Protein AF-A0A654G576-F1 (afdb_monomer_lite)

Radius of gyration: 22.95 Å; chains: 1; bounding box: 79×51×53 Å

Sequence (134 aa):
MQLPEIHQRSDRHQTAFSFHILTIAFVDNLPEGAETTSNIPISLGSFLASAMDRNVIRLKKRFLYLNPDMIFFDCAHWIPEIATEYGAKSVNIITISSACVAISFVPSNHPNDLVSTPPGYPSSKVLVAEPWRQ

pLDDT: mean 79.9, std 16.15, range [31.03, 96.62]

Secondary structure (DSSP, 8-state):
-PPPP----------S------PPPP-TTSPTT--SGGGS-GGGHHHHHHHHHTTHHHHHHHHHHH--SEEEESS-TTHHHHHHHHT-EEEE--SS-HHHHHHHT-TT--GGGGGSPPTTPSPTT---------

Structure (mmCIF, N/CA/C/O backbone):
data_AF-A0A654G576-F1
#
_entry.id   AF-A0A654G576-F1
#
loop_
_atom_site.group_PDB
_atom_site.id
_atom_site.type_symbol
_atom_site.label_atom_id
_atom_site.label_alt_id
_atom_site.label_comp_id
_atom_site.label_asym_id
_atom_site.label_entity_id
_atom_site.label_seq_id
_atom_site.pdbx_PDB_ins_code
_atom_site.Cartn_x
_atom_site.Cartn_y
_atom_site.Cartn_z
_atom_site.occupancy
_atom_site.B_iso_or_equiv
_atom_site.auth_seq_id
_atom_site.auth_comp_id
_atom_site.auth_asym_id
_atom_site.auth_atom_id
_atom_site.pdbx_PDB_model_num
ATOM 1 N N . MET A 1 1 ? -50.276 -38.774 5.391 1.00 37.00 1 MET A N 1
ATOM 2 C CA . MET A 1 1 ? -48.908 -38.832 5.948 1.00 37.00 1 MET A CA 1
ATOM 3 C C . MET A 1 1 ? -48.241 -37.525 5.557 1.00 37.00 1 MET A C 1
ATOM 5 O O . MET A 1 1 ? -47.978 -37.325 4.381 1.00 37.00 1 MET A O 1
ATOM 9 N N . GLN A 1 2 ? -48.161 -36.581 6.490 1.00 39.72 2 GLN A N 1
ATOM 10 C CA . GLN A 1 2 ? -47.790 -35.189 6.228 1.00 39.72 2 GLN A CA 1
ATOM 11 C C . GLN A 1 2 ? -46.337 -35.001 6.672 1.00 39.72 2 GLN A C 1
ATOM 13 O O . GLN A 1 2 ? -46.026 -35.287 7.827 1.00 39.72 2 GLN A O 1
ATOM 18 N N . LEU A 1 3 ? -45.444 -34.619 5.752 1.00 31.03 3 LEU A N 1
ATOM 19 C CA . LEU A 1 3 ? -44.057 -34.301 6.105 1.00 31.03 3 LEU A CA 1
ATOM 20 C C . LEU A 1 3 ? -44.024 -33.010 6.939 1.00 31.03 3 LEU A C 1
ATOM 22 O O . LEU A 1 3 ? -44.792 -32.094 6.641 1.00 31.03 3 LEU A O 1
ATOM 26 N N . PRO A 1 4 ? -43.160 -32.914 7.963 1.00 44.03 4 PRO A N 1
ATOM 27 C CA . PRO A 1 4 ? -43.079 -31.713 8.774 1.00 44.03 4 PRO A CA 1
ATOM 28 C C . PRO A 1 4 ? -42.390 -30.589 7.992 1.00 44.03 4 PRO A C 1
ATOM 30 O O . PRO A 1 4 ? -41.379 -30.808 7.322 1.00 44.03 4 PRO A O 1
ATOM 33 N N . GLU A 1 5 ? -42.939 -29.379 8.098 1.00 48.78 5 GLU A N 1
ATOM 34 C CA . GLU A 1 5 ? -42.292 -28.155 7.634 1.00 48.78 5 GLU A CA 1
ATOM 35 C C . GLU A 1 5 ? -40.991 -27.939 8.410 1.00 48.78 5 GLU A C 1
ATOM 37 O O . GLU A 1 5 ? -40.975 -27.730 9.625 1.00 48.78 5 GLU A O 1
ATOM 42 N N . ILE A 1 6 ? -39.883 -27.965 7.678 1.00 46.53 6 ILE A N 1
ATOM 43 C CA . ILE A 1 6 ? -38.600 -27.458 8.147 1.00 46.53 6 ILE A CA 1
ATOM 44 C C . ILE A 1 6 ? -38.752 -25.946 8.276 1.00 46.53 6 ILE A C 1
ATOM 46 O O . ILE A 1 6 ? -38.736 -25.217 7.286 1.00 46.53 6 ILE A O 1
ATOM 50 N N . HIS A 1 7 ? -38.915 -25.481 9.513 1.00 44.94 7 HIS A N 1
ATOM 51 C CA . HIS A 1 7 ? -38.714 -24.085 9.870 1.00 44.94 7 HIS A CA 1
ATOM 52 C C . HIS A 1 7 ? -37.296 -23.713 9.419 1.00 44.94 7 HIS A C 1
ATOM 54 O O . HIS A 1 7 ? -36.316 -24.067 10.078 1.00 44.94 7 HIS A O 1
ATOM 60 N N . GLN A 1 8 ? -37.178 -23.042 8.271 1.00 49.97 8 GLN A N 1
ATOM 61 C CA . GLN A 1 8 ? -35.943 -22.386 7.870 1.00 49.97 8 GLN A CA 1
ATOM 62 C C . GLN A 1 8 ? -35.674 -21.304 8.912 1.00 49.97 8 GLN A C 1
ATOM 64 O O . GLN A 1 8 ? -36.166 -20.178 8.822 1.00 49.97 8 GLN A O 1
ATOM 69 N N . ARG A 1 9 ? -34.901 -21.653 9.944 1.00 45.03 9 ARG A N 1
ATOM 70 C CA . ARG A 1 9 ? -34.152 -20.651 10.685 1.00 45.03 9 ARG A CA 1
ATOM 71 C C . ARG A 1 9 ? -33.318 -19.928 9.640 1.00 45.03 9 ARG A C 1
ATOM 73 O O . ARG A 1 9 ? -32.500 -20.531 8.955 1.00 45.03 9 ARG A O 1
ATOM 80 N N . SER A 1 10 ? -33.628 -18.650 9.453 1.00 49.16 10 SER A N 1
ATOM 81 C CA . SER A 1 10 ? -32.800 -17.733 8.689 1.00 49.16 10 SER A CA 1
ATOM 82 C C . SER A 1 10 ? -31.475 -17.615 9.435 1.00 49.16 10 SER A C 1
ATOM 84 O O . SER A 1 10 ? -31.296 -16.744 10.289 1.00 49.16 10 SER A O 1
ATOM 86 N N . ASP A 1 11 ? -30.572 -18.549 9.154 1.00 48.94 11 ASP A N 1
ATOM 87 C CA . ASP A 1 11 ? -29.183 -18.487 9.564 1.00 48.94 11 ASP A CA 1
ATOM 88 C C . ASP A 1 11 ? -28.566 -17.353 8.751 1.00 48.94 11 ASP A C 1
ATOM 90 O O . ASP A 1 11 ? -28.089 -17.518 7.627 1.00 48.94 11 ASP A O 1
ATOM 94 N N . ARG A 1 12 ? -28.667 -16.139 9.301 1.00 52.47 12 ARG A N 1
ATOM 95 C CA . ARG A 1 12 ? -27.936 -14.973 8.821 1.00 52.47 12 ARG A CA 1
ATOM 96 C C . ARG A 1 12 ? -26.455 -15.234 9.061 1.00 52.47 12 ARG A C 1
ATOM 98 O O . ARG A 1 12 ? -25.869 -14.717 10.007 1.00 52.47 12 ARG A O 1
ATOM 105 N N . HIS A 1 13 ? -25.834 -16.013 8.186 1.00 60.53 13 HIS A N 1
ATOM 106 C CA . HIS A 1 13 ? -24.406 -15.913 7.961 1.00 60.53 13 HIS A CA 1
ATOM 107 C C . HIS A 1 13 ? -24.170 -14.549 7.320 1.00 60.53 13 HIS A C 1
ATOM 109 O O . HIS A 1 13 ? -24.187 -14.387 6.103 1.00 60.53 13 HIS A O 1
ATOM 115 N N . GLN A 1 14 ? -24.039 -13.536 8.171 1.00 62.22 14 GLN A N 1
ATOM 116 C CA . GLN A 1 14 ? -23.497 -12.249 7.791 1.00 62.22 14 GLN A CA 1
ATOM 117 C C . GLN A 1 14 ? -22.145 -12.553 7.140 1.00 62.22 14 GLN A C 1
ATOM 119 O O . GLN A 1 14 ? -21.267 -13.127 7.782 1.00 62.22 14 GLN A O 1
ATOM 124 N N . THR A 1 15 ? -22.018 -12.305 5.836 1.00 61.00 15 THR A N 1
ATOM 125 C CA . THR A 1 15 ? -20.791 -12.579 5.083 1.00 61.00 15 THR A CA 1
ATOM 126 C C . THR A 1 15 ? -19.637 -11.858 5.769 1.00 61.00 15 THR A C 1
ATOM 128 O O . THR A 1 15 ? -19.558 -10.634 5.713 1.00 61.00 15 THR A O 1
ATOM 131 N N . ALA A 1 16 ? -18.769 -12.611 6.449 1.00 84.44 16 ALA A N 1
ATOM 132 C CA . ALA A 1 16 ? -17.679 -12.069 7.263 1.00 84.44 16 ALA A CA 1
ATOM 133 C C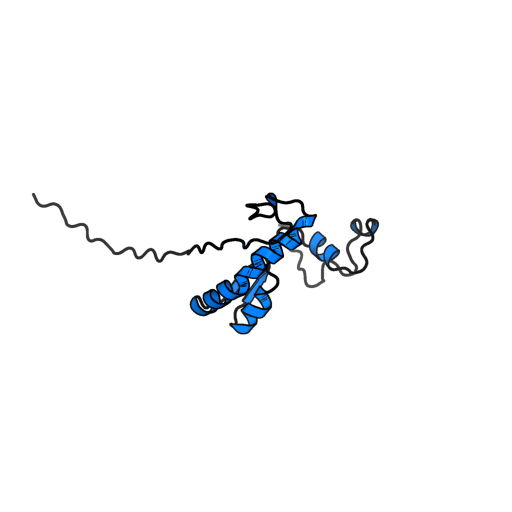 . ALA A 1 16 ? -16.567 -11.414 6.423 1.00 84.44 16 ALA A C 1
ATOM 135 O O . ALA A 1 16 ? -15.668 -10.779 6.965 1.00 84.44 16 ALA A O 1
ATOM 136 N N . PHE A 1 17 ? -16.619 -11.568 5.100 1.00 86.94 17 PHE A N 1
ATOM 137 C CA . PHE A 1 17 ? -15.649 -11.030 4.161 1.00 86.94 17 PHE A CA 1
ATOM 138 C C . PHE A 1 17 ? -16.342 -10.568 2.879 1.00 86.94 17 PHE A C 1
ATOM 140 O O . PHE A 1 17 ? -17.325 -11.158 2.428 1.00 86.94 17 PHE A O 1
ATOM 147 N N . SER A 1 18 ? -15.798 -9.515 2.272 1.00 88.88 18 SER A N 1
ATOM 148 C CA . SER A 1 18 ? -16.190 -9.055 0.943 1.00 88.88 18 SER A CA 1
ATOM 149 C C . SER A 1 18 ? -14.938 -8.829 0.105 1.00 88.88 18 SER A C 1
ATOM 151 O O . SER A 1 18 ? -13.962 -8.255 0.583 1.00 88.88 18 SER A O 1
ATOM 153 N N . PHE A 1 19 ? -14.958 -9.317 -1.134 1.00 90.31 19 PHE A N 1
ATOM 154 C CA . PHE A 1 19 ? -13.846 -9.163 -2.067 1.00 90.31 19 PHE A CA 1
ATOM 155 C C . PHE A 1 19 ? -14.158 -8.080 -3.086 1.00 90.31 19 PHE A C 1
ATOM 157 O O . PHE A 1 19 ? -15.277 -7.960 -3.596 1.00 90.31 19 PHE A O 1
ATOM 164 N N . HIS A 1 20 ? -13.150 -7.272 -3.382 1.00 87.25 20 HIS A N 1
ATOM 165 C CA . HIS A 1 20 ? -13.256 -6.143 -4.287 1.00 87.25 20 HIS A CA 1
ATOM 166 C C . HIS A 1 20 ? -12.109 -6.214 -5.283 1.00 87.25 20 HIS A C 1
ATOM 168 O O . HIS A 1 20 ? -10.961 -5.972 -4.927 1.00 87.25 20 HIS A O 1
ATOM 174 N N . ILE A 1 21 ? -12.434 -6.569 -6.523 1.00 89.38 21 ILE A N 1
ATOM 175 C CA . ILE A 1 21 ? -11.447 -6.689 -7.594 1.00 89.38 21 ILE A CA 1
ATOM 176 C C . ILE A 1 21 ? -11.087 -5.290 -8.092 1.00 89.38 21 ILE A C 1
ATOM 178 O O . ILE A 1 21 ? -11.965 -4.458 -8.344 1.00 89.38 21 ILE A O 1
ATOM 182 N N . LEU A 1 22 ? -9.789 -5.048 -8.240 1.00 87.00 22 LEU A N 1
ATOM 183 C CA . LEU A 1 22 ? -9.234 -3.851 -8.853 1.00 87.00 22 LEU A CA 1
ATOM 184 C C . LEU A 1 22 ? -8.427 -4.273 -10.069 1.00 87.00 22 LEU A C 1
ATOM 186 O O . LEU A 1 22 ? -7.661 -5.227 -10.006 1.00 87.00 22 LEU A O 1
ATOM 190 N N . THR A 1 23 ? -8.601 -3.550 -11.166 1.00 87.88 23 THR A N 1
ATOM 191 C CA . THR A 1 23 ? -7.806 -3.761 -12.373 1.00 87.88 23 THR A CA 1
ATOM 192 C C . THR A 1 23 ? -6.534 -2.930 -12.272 1.00 87.88 23 THR A C 1
ATOM 194 O O . THR A 1 23 ? -6.600 -1.735 -11.960 1.00 87.88 23 THR A O 1
ATOM 197 N N . ILE A 1 24 ? -5.385 -3.542 -12.546 1.00 86.69 24 ILE A N 1
ATOM 198 C CA . ILE A 1 24 ? -4.120 -2.821 -12.666 1.00 86.69 24 ILE A CA 1
ATOM 199 C C . ILE A 1 24 ? -4.165 -1.989 -13.946 1.00 86.69 24 ILE A C 1
ATOM 201 O O . ILE A 1 24 ? -4.474 -2.487 -15.027 1.00 86.69 24 ILE A O 1
ATOM 205 N N . ALA A 1 25 ? -3.938 -0.685 -13.811 1.00 86.94 25 ALA A N 1
ATOM 206 C CA . ALA A 1 25 ? -3.967 0.209 -14.954 1.00 86.94 25 ALA A CA 1
ATOM 207 C C . ALA A 1 25 ? -2.706 0.022 -15.804 1.00 86.94 25 ALA A C 1
ATOM 209 O O . ALA A 1 25 ? -1.617 -0.171 -15.275 1.00 86.94 25 ALA A O 1
ATOM 210 N N . PHE A 1 26 ? -2.841 0.155 -17.121 1.00 87.31 26 PHE A N 1
ATOM 211 C CA . PHE A 1 26 ? -1.689 0.154 -18.017 1.00 87.31 26 PHE A CA 1
ATOM 212 C C . PHE A 1 26 ? -0.708 1.285 -17.666 1.00 87.31 26 PHE A C 1
ATOM 214 O O . PHE A 1 26 ? -1.128 2.420 -17.412 1.00 87.31 26 PHE A O 1
ATOM 221 N N . VAL A 1 27 ? 0.590 0.981 -17.694 1.00 89.50 27 VAL A N 1
ATOM 222 C CA . VAL A 1 27 ? 1.697 1.931 -17.539 1.00 89.50 27 VAL A CA 1
ATOM 223 C C . VAL A 1 27 ? 2.786 1.560 -18.540 1.00 89.50 27 VAL A C 1
ATOM 225 O O . VAL A 1 27 ? 3.111 0.383 -18.688 1.00 89.50 27 VAL A O 1
ATOM 228 N N . ASP A 1 28 ? 3.363 2.562 -19.204 1.00 88.81 28 ASP A N 1
ATOM 229 C CA . ASP A 1 28 ? 4.482 2.353 -20.121 1.00 88.81 28 ASP A CA 1
ATOM 230 C C . ASP A 1 28 ? 5.645 1.650 -19.404 1.00 88.81 28 ASP A C 1
ATOM 232 O O . ASP A 1 28 ? 5.972 1.981 -18.262 1.00 88.81 28 ASP A O 1
ATOM 236 N N . ASN A 1 29 ? 6.315 0.728 -20.099 1.00 88.88 29 ASN A N 1
ATOM 237 C CA . ASN A 1 29 ? 7.426 -0.100 -19.596 1.00 88.88 29 ASN A CA 1
ATOM 238 C C . ASN A 1 29 ? 7.038 -1.228 -18.625 1.00 88.88 29 ASN A C 1
ATOM 240 O O . ASN A 1 29 ? 7.922 -1.955 -18.165 1.00 88.88 29 ASN A O 1
ATOM 244 N N . LEU A 1 30 ? 5.748 -1.426 -18.345 1.00 92.88 30 LEU A N 1
ATOM 245 C CA . LEU A 1 30 ? 5.272 -2.627 -17.667 1.00 92.88 30 LEU A CA 1
ATOM 246 C C . LEU A 1 30 ? 4.908 -3.705 -18.712 1.00 92.88 30 LEU A C 1
ATOM 248 O O . LEU A 1 30 ? 4.249 -3.375 -19.701 1.00 92.88 30 LEU A O 1
ATOM 252 N N . PRO A 1 31 ? 5.317 -4.978 -18.537 1.00 91.38 31 PRO A N 1
ATOM 253 C CA . PRO A 1 31 ? 4.895 -6.054 -19.428 1.00 91.38 31 PRO A CA 1
ATOM 254 C C . PRO A 1 31 ? 3.369 -6.179 -19.484 1.00 91.38 31 PRO A C 1
ATOM 256 O O . PRO A 1 31 ? 2.680 -5.987 -18.480 1.00 91.38 31 PRO A O 1
ATOM 259 N N . GLU A 1 32 ? 2.840 -6.528 -20.655 1.00 90.12 32 GLU A N 1
ATOM 260 C CA . GLU A 1 32 ? 1.405 -6.751 -20.823 1.00 90.12 32 GLU A CA 1
ATOM 261 C C . GLU A 1 32 ? 0.921 -7.873 -19.890 1.00 90.12 32 GLU A C 1
ATOM 263 O O . GLU A 1 32 ? 1.545 -8.929 -19.788 1.00 90.12 32 GLU A O 1
ATOM 268 N N . GLY A 1 33 ? -0.179 -7.623 -19.174 1.00 88.19 33 GLY A N 1
ATOM 269 C CA . GLY A 1 33 ? -0.748 -8.576 -18.218 1.00 88.19 33 GLY A CA 1
ATOM 270 C C . GLY A 1 33 ? 0.027 -8.732 -16.904 1.00 88.19 33 GLY A C 1
ATOM 271 O O . GLY A 1 33 ? -0.305 -9.619 -16.122 1.00 88.19 33 GLY A O 1
ATOM 272 N N . ALA A 1 34 ? 1.043 -7.905 -16.631 1.00 92.69 34 ALA A N 1
ATOM 273 C CA . ALA A 1 34 ? 1.714 -7.917 -15.335 1.00 92.69 34 ALA A CA 1
ATOM 274 C C . ALA A 1 34 ? 0.811 -7.320 -14.243 1.00 92.69 34 ALA A C 1
ATOM 276 O O . ALA A 1 34 ? 0.502 -6.128 -14.249 1.00 92.69 34 ALA A O 1
ATOM 277 N N . GLU A 1 35 ? 0.431 -8.154 -13.279 1.00 91.31 35 GLU A N 1
ATOM 278 C CA . GLU A 1 35 ? -0.440 -7.774 -12.159 1.00 91.31 35 GLU A CA 1
ATOM 279 C C . GLU A 1 35 ? 0.229 -7.974 -10.794 1.00 91.31 35 GLU A C 1
ATOM 281 O O . GLU A 1 35 ? -0.210 -7.409 -9.794 1.00 91.31 35 GLU A O 1
ATOM 286 N N . THR A 1 36 ? 1.307 -8.759 -10.740 1.00 91.50 36 THR A N 1
ATOM 287 C CA . THR A 1 36 ? 2.034 -9.095 -9.511 1.00 91.50 36 THR A CA 1
ATOM 288 C C . THR A 1 36 ? 3.541 -8.910 -9.675 1.00 91.50 36 THR A C 1
ATOM 290 O O . THR A 1 36 ? 4.088 -8.973 -10.777 1.00 91.50 36 THR A O 1
ATOM 293 N N . THR A 1 37 ? 4.237 -8.712 -8.553 1.00 92.31 37 THR A N 1
ATOM 294 C CA . THR A 1 37 ? 5.702 -8.618 -8.492 1.00 92.31 37 THR A CA 1
ATOM 295 C C . THR A 1 37 ? 6.396 -9.876 -9.016 1.00 92.31 37 THR A C 1
ATOM 297 O O . THR A 1 37 ? 7.534 -9.785 -9.459 1.00 92.31 37 THR A O 1
ATOM 300 N N . SER A 1 38 ? 5.724 -11.035 -9.046 1.00 93.75 38 SER A N 1
ATOM 301 C CA . SER A 1 38 ? 6.267 -12.254 -9.663 1.00 93.75 38 SER A CA 1
ATOM 302 C C . SER A 1 38 ? 6.250 -12.237 -11.196 1.00 93.75 38 SER A C 1
ATOM 304 O O . SER A 1 38 ? 6.940 -13.046 -11.814 1.00 93.75 38 SER A O 1
ATOM 306 N N . ASN A 1 39 ? 5.494 -11.331 -11.828 1.00 93.31 39 ASN A N 1
ATOM 307 C CA . ASN A 1 39 ? 5.476 -11.190 -13.286 1.00 93.31 39 ASN A CA 1
ATOM 308 C C . ASN A 1 39 ? 6.652 -10.365 -13.824 1.00 93.31 39 ASN A C 1
ATOM 310 O O . ASN A 1 39 ? 6.827 -10.295 -15.040 1.00 93.31 39 ASN A O 1
ATOM 314 N N . ILE A 1 40 ? 7.424 -9.704 -12.956 1.00 94.31 40 ILE A N 1
ATOM 315 C CA . ILE A 1 40 ? 8.390 -8.684 -13.366 1.00 94.31 40 ILE A CA 1
ATOM 316 C C . ILE A 1 40 ? 9.741 -8.831 -12.653 1.00 94.31 40 ILE A C 1
ATOM 318 O O . ILE A 1 40 ? 9.800 -9.271 -11.505 1.00 94.31 40 ILE A O 1
ATOM 322 N N . PRO A 1 41 ? 10.851 -8.412 -13.285 1.00 94.81 41 PRO A N 1
ATOM 323 C CA . PRO A 1 41 ? 12.101 -8.171 -12.576 1.00 94.81 41 PRO A CA 1
ATOM 324 C C . PRO A 1 41 ? 11.934 -7.082 -11.508 1.00 94.81 41 PRO A C 1
ATOM 326 O O . PRO A 1 41 ? 11.168 -6.135 -11.691 1.00 94.81 41 PRO A O 1
ATOM 329 N N . ILE A 1 42 ? 12.729 -7.152 -10.433 1.00 90.31 42 ILE A N 1
ATOM 330 C CA . ILE A 1 42 ? 12.684 -6.180 -9.324 1.00 90.31 42 ILE A CA 1
ATOM 331 C C . ILE A 1 42 ? 12.885 -4.725 -9.783 1.00 90.31 42 ILE A C 1
ATOM 333 O O . ILE A 1 42 ? 12.302 -3.809 -9.207 1.00 90.31 42 ILE A O 1
ATOM 337 N N . SER A 1 43 ? 13.651 -4.508 -10.858 1.00 93.19 43 SER A N 1
ATOM 338 C CA . SER A 1 43 ? 13.889 -3.185 -11.448 1.00 93.19 43 SER A CA 1
ATOM 339 C C . SER A 1 43 ? 12.622 -2.516 -11.983 1.00 93.19 43 SER A C 1
ATOM 341 O O . SER A 1 43 ? 12.605 -1.296 -12.124 1.00 93.19 43 SER A O 1
ATOM 343 N N . LEU A 1 44 ? 11.563 -3.285 -12.258 1.00 94.44 44 LEU A N 1
ATOM 344 C CA . LEU A 1 44 ? 10.285 -2.762 -12.734 1.00 94.44 44 LEU A CA 1
ATOM 345 C C . LEU A 1 44 ? 9.259 -2.534 -11.613 1.00 94.44 44 LEU A C 1
ATOM 347 O O . LEU A 1 44 ? 8.136 -2.113 -11.890 1.00 94.44 44 LEU A O 1
ATOM 351 N N . GLY A 1 45 ? 9.623 -2.777 -10.347 1.00 92.12 45 GLY A N 1
ATOM 352 C CA . GLY A 1 45 ? 8.703 -2.662 -9.211 1.00 92.12 45 GLY A CA 1
ATOM 353 C C . GLY A 1 45 ? 8.045 -1.283 -9.085 1.00 92.12 45 GLY A C 1
ATOM 354 O O . GLY A 1 45 ? 6.862 -1.194 -8.766 1.00 92.12 45 GLY A O 1
ATOM 355 N N . SER A 1 46 ? 8.766 -0.208 -9.417 1.00 91.69 46 SER A N 1
ATOM 356 C CA . SER A 1 46 ? 8.223 1.158 -9.407 1.00 91.69 46 SER A CA 1
ATOM 357 C C . SER A 1 46 ? 7.146 1.390 -10.472 1.00 91.69 46 SER A C 1
ATOM 359 O O . SER A 1 46 ? 6.201 2.140 -10.219 1.00 91.69 46 SER A O 1
ATOM 361 N N . PHE A 1 47 ? 7.231 0.733 -11.635 1.00 94.12 47 PHE A N 1
ATOM 362 C CA . PHE A 1 47 ? 6.196 0.813 -12.671 1.00 94.12 47 PHE A CA 1
ATOM 363 C C . PHE A 1 47 ? 4.921 0.088 -12.237 1.00 94.12 47 PHE A C 1
ATOM 365 O O . PHE A 1 47 ? 3.830 0.629 -12.410 1.00 94.12 47 PHE A O 1
ATOM 372 N N . LEU A 1 48 ? 5.046 -1.085 -11.603 1.00 93.44 48 LEU A N 1
ATOM 373 C CA . LEU A 1 48 ? 3.897 -1.797 -11.035 1.00 93.44 48 LEU A CA 1
ATOM 374 C C . LEU A 1 48 ? 3.255 -1.011 -9.879 1.00 9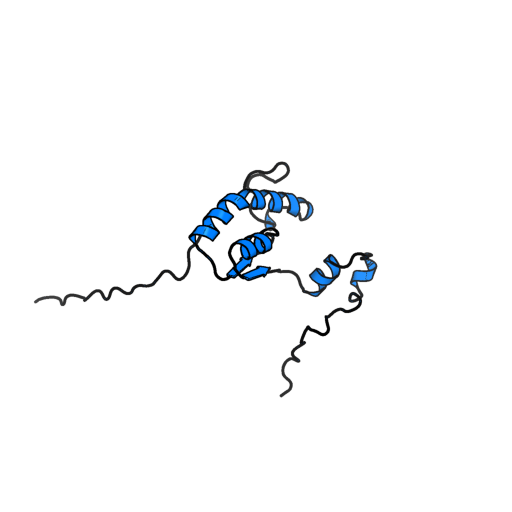3.44 48 LEU A C 1
ATOM 376 O O . LEU A 1 48 ? 2.033 -0.896 -9.824 1.00 93.44 48 LEU A O 1
ATOM 380 N N . ALA A 1 49 ? 4.057 -0.404 -8.997 1.00 92.31 49 ALA A N 1
ATOM 381 C CA . ALA A 1 49 ? 3.552 0.493 -7.955 1.00 92.31 49 ALA A CA 1
ATOM 382 C C . ALA A 1 49 ? 2.791 1.687 -8.555 1.00 92.31 49 ALA A C 1
ATOM 384 O O . ALA A 1 49 ? 1.646 1.942 -8.189 1.00 92.31 49 ALA A O 1
ATOM 385 N N . SER A 1 50 ? 3.363 2.331 -9.576 1.00 92.44 50 SER A N 1
ATOM 386 C CA . SER A 1 50 ? 2.710 3.433 -10.296 1.00 92.44 50 SER A CA 1
ATOM 387 C C . SER A 1 50 ? 1.393 3.005 -10.955 1.00 92.44 50 SER A C 1
ATOM 389 O O . SER A 1 50 ? 0.437 3.779 -11.009 1.00 92.44 50 SER A O 1
ATOM 391 N N . ALA A 1 51 ? 1.320 1.770 -11.458 1.00 92.81 51 ALA A N 1
ATOM 392 C CA . ALA A 1 51 ? 0.104 1.196 -12.025 1.00 92.81 51 ALA A CA 1
ATOM 393 C C . ALA A 1 51 ? -0.991 0.996 -10.964 1.00 92.81 51 ALA A C 1
ATOM 395 O O . ALA A 1 51 ? -2.164 1.285 -11.222 1.00 92.81 51 ALA A O 1
ATOM 396 N N . MET A 1 52 ? -0.613 0.559 -9.758 1.00 91.50 52 MET A N 1
ATOM 397 C CA . MET A 1 52 ? -1.515 0.449 -8.607 1.00 91.50 52 MET A CA 1
ATOM 398 C C . MET A 1 52 ? -2.016 1.823 -8.143 1.00 91.50 52 MET A C 1
ATOM 400 O O . MET A 1 52 ? -3.215 1.982 -7.899 1.00 91.50 52 MET A O 1
ATOM 404 N N . ASP A 1 53 ? -1.148 2.836 -8.114 1.00 92.44 53 ASP A N 1
ATOM 405 C CA . ASP A 1 53 ? -1.479 4.197 -7.668 1.00 92.44 53 ASP A CA 1
ATOM 406 C C . ASP A 1 53 ? -2.556 4.873 -8.532 1.00 92.44 53 ASP A C 1
ATOM 408 O O . ASP A 1 53 ? -3.339 5.698 -8.053 1.00 92.44 53 ASP A O 1
ATOM 412 N N . ARG A 1 54 ? -2.714 4.459 -9.795 1.00 91.44 54 ARG A N 1
ATOM 413 C CA . ARG A 1 54 ? -3.818 4.938 -10.649 1.00 91.44 54 ARG A CA 1
ATOM 414 C C . ARG A 1 54 ? -5.206 4.568 -10.107 1.00 91.44 54 ARG A C 1
ATOM 416 O O . ARG A 1 54 ? -6.201 5.174 -10.507 1.00 91.44 54 ARG A O 1
ATOM 423 N N . ASN A 1 55 ? -5.302 3.623 -9.168 1.00 88.38 55 ASN A N 1
ATOM 424 C CA . ASN A 1 55 ? -6.554 3.250 -8.511 1.00 88.38 55 ASN A CA 1
ATOM 425 C C . ASN A 1 55 ? -6.877 4.071 -7.248 1.00 88.38 55 ASN A C 1
ATOM 427 O O . ASN A 1 55 ? -7.977 3.916 -6.709 1.00 88.38 55 ASN A O 1
ATOM 431 N N . VAL A 1 56 ? -6.000 4.984 -6.806 1.00 90.50 56 VAL A N 1
ATOM 432 C CA . VAL A 1 56 ? -6.172 5.778 -5.570 1.00 90.50 56 VAL A CA 1
ATOM 433 C C . VAL A 1 56 ? -7.530 6.470 -5.503 1.00 90.50 56 VAL A C 1
ATOM 435 O O . VAL A 1 56 ? -8.240 6.347 -4.510 1.00 90.50 56 VAL A O 1
ATOM 438 N N . ILE A 1 57 ? -7.945 7.160 -6.570 1.00 87.50 57 ILE A N 1
ATOM 439 C CA . ILE A 1 57 ? -9.216 7.906 -6.581 1.00 87.50 57 ILE A CA 1
ATOM 440 C C . ILE A 1 57 ? -10.416 6.961 -6.409 1.00 87.50 57 ILE A C 1
ATOM 442 O O . ILE A 1 57 ? -11.380 7.289 -5.712 1.00 87.50 57 ILE A O 1
ATOM 446 N N . ARG A 1 58 ? -10.371 5.774 -7.027 1.00 87.00 58 ARG A N 1
ATOM 447 C CA . ARG A 1 58 ? -11.435 4.762 -6.910 1.00 87.00 58 ARG A CA 1
ATOM 448 C C . ARG A 1 58 ? -11.473 4.178 -5.499 1.00 87.00 58 ARG A C 1
ATOM 450 O O . ARG A 1 58 ? -12.557 4.002 -4.946 1.00 87.00 58 ARG A O 1
ATOM 457 N N . LEU A 1 59 ? -10.304 3.934 -4.912 1.00 88.69 59 LEU A N 1
ATOM 458 C CA . LEU A 1 59 ? -10.161 3.425 -3.552 1.00 88.69 59 LEU A CA 1
ATOM 459 C C . LEU A 1 59 ? -10.598 4.445 -2.498 1.00 88.69 59 LEU A C 1
ATOM 461 O O . LEU A 1 59 ? -11.368 4.073 -1.619 1.00 88.69 59 LEU A O 1
ATOM 465 N N . LYS A 1 60 ? -10.245 5.732 -2.639 1.00 88.75 60 LYS A N 1
ATOM 466 C CA . LYS A 1 60 ? -10.733 6.825 -1.771 1.00 88.75 60 LYS A CA 1
ATOM 467 C C . LYS A 1 60 ? -12.259 6.824 -1.670 1.00 88.75 60 LYS A C 1
ATOM 469 O O . LYS A 1 60 ? -12.809 6.771 -0.575 1.00 88.75 60 LYS A O 1
ATOM 474 N N . LYS A 1 61 ? -12.956 6.798 -2.814 1.00 88.69 61 LYS A N 1
ATOM 475 C CA . LYS A 1 61 ? -14.431 6.742 -2.847 1.00 88.69 61 LYS A CA 1
ATOM 476 C C . LYS A 1 61 ? -14.981 5.513 -2.129 1.00 88.69 61 LYS A C 1
ATOM 478 O O . LYS A 1 61 ? -16.031 5.583 -1.498 1.00 88.69 61 LYS A O 1
ATOM 483 N N . ARG A 1 62 ? -14.280 4.383 -2.231 1.00 87.50 62 ARG A N 1
ATOM 484 C CA . ARG A 1 62 ? -14.694 3.149 -1.572 1.00 87.50 62 ARG A CA 1
ATOM 485 C C . ARG A 1 62 ? -14.447 3.178 -0.070 1.00 87.50 62 ARG A C 1
ATOM 487 O O . ARG A 1 62 ? -15.319 2.731 0.663 1.00 87.50 62 ARG A O 1
ATOM 494 N N . PHE A 1 63 ? -13.326 3.724 0.388 1.00 88.62 63 PHE A N 1
ATOM 495 C CA . PHE A 1 63 ? -13.068 3.907 1.815 1.00 88.62 63 PHE A CA 1
ATOM 496 C C . PHE A 1 63 ? -14.073 4.856 2.456 1.00 88.62 63 PHE A C 1
ATOM 498 O O . PHE A 1 63 ? -14.546 4.552 3.541 1.00 88.62 63 PHE A O 1
ATOM 505 N N . LEU A 1 64 ? -14.498 5.912 1.755 1.00 86.50 64 LEU A N 1
ATOM 506 C CA . LEU A 1 64 ? -15.586 6.771 2.227 1.00 86.50 64 LEU A CA 1
ATOM 507 C C . LEU A 1 64 ? -16.897 5.990 2.426 1.00 86.50 64 LEU A C 1
ATOM 509 O O . LEU A 1 64 ? -17.601 6.206 3.405 1.00 86.50 64 LEU A O 1
ATOM 513 N N . TYR A 1 65 ? -17.229 5.079 1.507 1.00 88.12 65 TYR A N 1
ATOM 514 C CA . TYR A 1 65 ? -18.443 4.265 1.612 1.00 88.12 65 TYR A CA 1
ATOM 515 C C . TYR A 1 65 ? -18.342 3.172 2.688 1.00 88.12 65 TYR A C 1
ATOM 517 O O . TYR A 1 65 ? -19.305 2.930 3.408 1.00 88.12 65 TYR A O 1
ATOM 525 N N . LEU A 1 66 ? -17.195 2.493 2.774 1.00 90.06 66 LEU A N 1
ATOM 526 C CA . LEU A 1 66 ? -16.971 1.397 3.720 1.00 90.06 66 LEU A CA 1
ATOM 527 C C . LEU A 1 66 ? -16.697 1.889 5.146 1.00 90.06 66 LEU A C 1
ATOM 529 O O . LEU A 1 66 ? -16.954 1.144 6.082 1.00 90.06 66 LEU A O 1
ATOM 533 N N . ASN A 1 67 ? -16.171 3.108 5.291 1.00 90.56 67 ASN A N 1
ATOM 534 C CA . ASN A 1 67 ? -15.778 3.739 6.549 1.00 90.56 67 ASN A CA 1
ATOM 535 C C . ASN A 1 67 ? -14.977 2.799 7.480 1.00 90.56 67 ASN A C 1
ATOM 537 O O . ASN A 1 67 ? -15.454 2.452 8.561 1.00 90.56 67 ASN A O 1
ATOM 541 N N . PRO A 1 68 ? -13.793 2.321 7.050 1.00 92.56 68 PRO A N 1
ATOM 542 C CA . PRO A 1 68 ? -13.031 1.335 7.809 1.00 92.56 68 PRO A CA 1
ATOM 543 C C . PRO A 1 68 ? -12.426 1.928 9.090 1.00 92.56 68 PRO A C 1
ATOM 545 O O . PRO A 1 68 ? -11.838 3.003 9.052 1.00 92.56 68 PRO A O 1
ATOM 548 N N . ASP A 1 69 ? -12.448 1.180 10.198 1.00 94.69 69 ASP A N 1
ATOM 549 C CA . ASP A 1 69 ? -11.735 1.559 11.433 1.00 94.69 69 ASP A CA 1
ATOM 550 C C . ASP A 1 69 ? -10.205 1.416 11.302 1.00 94.69 69 ASP A C 1
ATOM 552 O O . ASP A 1 69 ? -9.420 2.109 11.961 1.00 94.69 69 ASP A O 1
ATOM 556 N N . MET A 1 70 ? -9.764 0.471 10.465 1.00 95.38 70 MET A N 1
ATOM 557 C CA . MET A 1 70 ? -8.359 0.157 10.230 1.00 95.38 70 MET A CA 1
ATOM 558 C C . MET A 1 70 ? -8.129 -0.332 8.800 1.00 95.38 70 MET A C 1
ATOM 560 O O . MET A 1 70 ? -8.927 -1.091 8.252 1.00 95.38 70 MET A O 1
ATOM 564 N N . ILE A 1 71 ? -7.005 0.073 8.215 1.00 94.81 71 ILE A N 1
ATOM 565 C CA . ILE A 1 71 ? -6.586 -0.291 6.867 1.00 94.81 71 ILE A CA 1
ATOM 566 C C . ILE A 1 71 ? -5.229 -0.992 6.941 1.00 94.81 71 ILE A C 1
ATOM 568 O O . ILE A 1 71 ? -4.222 -0.389 7.314 1.00 94.81 71 ILE A O 1
ATOM 572 N N . PHE A 1 72 ? -5.208 -2.268 6.565 1.00 95.12 72 PHE A N 1
ATOM 573 C CA . PHE A 1 72 ? -3.982 -3.026 6.337 1.00 95.12 72 PHE A CA 1
ATOM 574 C C . PHE A 1 72 ? -3.581 -2.898 4.873 1.00 95.12 72 PHE A C 1
ATOM 576 O O . PHE A 1 72 ? -4.434 -3.017 3.992 1.00 95.12 72 PHE A O 1
ATOM 583 N N . PHE A 1 73 ? -2.305 -2.648 4.603 1.00 93.44 73 PHE A N 1
ATOM 584 C CA . PHE A 1 73 ? -1.836 -2.419 3.241 1.00 93.44 73 PHE A CA 1
ATOM 585 C C . PHE A 1 73 ? -0.404 -2.904 3.034 1.00 93.44 73 PHE A C 1
ATOM 587 O O . PHE A 1 73 ? 0.377 -2.958 3.978 1.00 93.44 73 PHE A O 1
ATOM 594 N N . ASP A 1 74 ? -0.073 -3.207 1.783 1.00 89.75 74 ASP A N 1
ATOM 595 C CA . ASP A 1 74 ? 1.279 -3.489 1.298 1.00 89.75 74 ASP A CA 1
ATOM 596 C C . ASP A 1 74 ? 1.506 -2.640 0.033 1.00 89.75 74 ASP A C 1
ATOM 598 O O . ASP A 1 74 ? 0.564 -2.389 -0.722 1.00 89.75 74 ASP A O 1
ATOM 602 N N . CYS A 1 75 ? 2.727 -2.135 -0.163 1.00 84.88 75 CYS A N 1
ATOM 603 C CA . CYS A 1 75 ? 3.165 -1.362 -1.335 1.00 84.88 75 CYS A CA 1
ATOM 604 C C . CYS A 1 75 ? 2.298 -0.140 -1.739 1.00 84.88 75 CYS A C 1
ATOM 606 O O . CYS A 1 75 ? 2.410 0.345 -2.862 1.00 84.88 75 CYS A O 1
ATOM 608 N N . ALA A 1 76 ? 1.474 0.402 -0.834 1.00 90.81 76 ALA A N 1
ATOM 609 C CA . ALA A 1 76 ? 0.565 1.526 -1.091 1.00 90.81 76 ALA A CA 1
ATOM 610 C C . ALA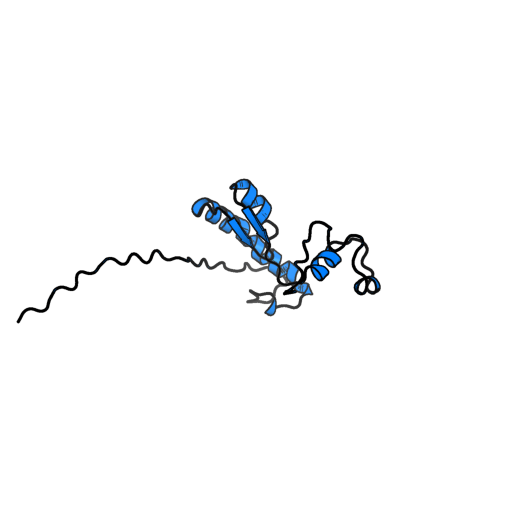 A 1 76 ? 0.878 2.727 -0.177 1.00 90.81 76 ALA A C 1
ATOM 612 O O . ALA A 1 76 ? 0.238 2.949 0.852 1.00 90.81 76 ALA A O 1
ATOM 613 N N . HIS A 1 77 ? 1.895 3.506 -0.551 1.00 91.12 77 HIS A N 1
ATOM 614 C CA . HIS A 1 77 ? 2.457 4.594 0.263 1.00 91.12 77 HIS A CA 1
ATOM 615 C C . HIS A 1 77 ? 1.466 5.723 0.605 1.00 91.12 77 HIS A C 1
ATOM 617 O O . HIS A 1 77 ? 1.671 6.447 1.574 1.00 91.12 77 HIS A O 1
ATOM 623 N N . TRP A 1 78 ? 0.390 5.861 -0.167 1.00 92.44 78 TRP A N 1
ATOM 624 C CA . TRP A 1 78 ? -0.663 6.865 0.001 1.00 92.44 78 TRP A CA 1
ATOM 625 C C . TRP A 1 78 ? -1.723 6.481 1.053 1.00 92.44 78 TRP A C 1
ATOM 627 O O . TRP A 1 78 ? -2.526 7.323 1.452 1.00 92.44 78 TRP A O 1
ATOM 637 N N . ILE A 1 79 ? -1.759 5.229 1.530 1.00 94.38 79 ILE A N 1
ATOM 638 C CA . ILE A 1 79 ? -2.762 4.767 2.509 1.00 94.38 79 ILE A CA 1
ATOM 639 C C . ILE A 1 79 ? -2.714 5.543 3.836 1.00 94.38 79 ILE A C 1
ATOM 641 O O . ILE A 1 79 ? -3.787 5.890 4.324 1.00 94.38 79 ILE A O 1
ATOM 645 N N . PRO A 1 80 ? -1.549 5.843 4.447 1.00 94.50 80 PRO A N 1
ATOM 646 C CA . PRO A 1 80 ? -1.510 6.556 5.727 1.00 94.50 80 PRO A CA 1
ATOM 647 C C . PRO A 1 80 ? -2.132 7.957 5.685 1.00 94.50 80 PRO A C 1
ATOM 649 O O . PRO A 1 80 ? -2.829 8.347 6.624 1.00 94.50 80 PRO A O 1
ATOM 652 N N . GLU A 1 81 ? -1.921 8.696 4.593 1.00 93.69 81 GLU A N 1
ATOM 653 C CA . GLU A 1 81 ? -2.528 10.015 4.383 1.00 93.69 81 GLU A CA 1
ATOM 654 C C . GLU A 1 81 ? -4.052 9.892 4.301 1.00 93.69 81 GLU A C 1
ATOM 656 O O . GLU A 1 81 ? -4.776 10.541 5.052 1.00 93.69 81 GLU A O 1
ATOM 661 N N . ILE A 1 82 ? -4.535 8.959 3.479 1.00 91.62 82 ILE A N 1
ATOM 662 C CA . ILE A 1 82 ? -5.962 8.650 3.347 1.00 91.62 82 ILE A CA 1
ATOM 663 C C . ILE A 1 82 ? -6.556 8.240 4.691 1.00 91.62 82 ILE A C 1
ATOM 665 O O . ILE A 1 82 ? -7.556 8.803 5.108 1.00 91.62 82 ILE A O 1
ATOM 669 N N . ALA A 1 83 ? -5.954 7.284 5.394 1.00 93.12 83 ALA A N 1
ATOM 670 C CA . ALA A 1 83 ? -6.459 6.811 6.678 1.00 93.12 83 ALA A CA 1
ATOM 671 C C . ALA A 1 83 ? -6.627 7.970 7.674 1.00 93.12 83 ALA A C 1
ATOM 673 O O . ALA A 1 83 ? -7.643 8.042 8.359 1.00 93.12 83 ALA A O 1
ATOM 674 N N . THR A 1 84 ? -5.688 8.922 7.672 1.00 92.06 84 THR A N 1
ATOM 675 C CA . THR A 1 84 ? -5.770 10.141 8.484 1.00 92.06 84 THR A CA 1
ATOM 676 C C . THR A 1 84 ? -6.968 11.014 8.095 1.00 92.06 84 THR A C 1
ATOM 678 O O . THR A 1 84 ? -7.684 11.464 8.986 1.00 92.06 84 THR A O 1
ATOM 681 N N . GLU A 1 85 ? -7.240 11.202 6.795 1.00 89.88 85 GLU A N 1
ATOM 682 C CA . GLU A 1 85 ? -8.424 11.938 6.302 1.00 89.88 85 GLU A CA 1
ATOM 683 C C . GLU A 1 85 ? -9.745 11.342 6.831 1.00 89.88 85 GLU A C 1
ATOM 685 O O . GLU A 1 85 ? -10.685 12.087 7.106 1.00 89.88 85 GLU A O 1
ATOM 690 N N . TYR A 1 86 ? -9.818 10.016 7.001 1.00 87.81 86 TYR A N 1
ATOM 691 C CA . TYR A 1 86 ? -11.025 9.306 7.456 1.00 87.81 86 TYR A CA 1
ATOM 692 C C . TYR A 1 86 ? -11.033 8.970 8.956 1.00 87.81 86 TYR A C 1
ATOM 694 O O . TYR A 1 86 ? -11.987 8.365 9.437 1.00 87.81 86 TYR A O 1
ATOM 702 N N . GLY A 1 87 ? -9.988 9.325 9.710 1.00 91.50 87 GLY A N 1
ATOM 703 C CA . GLY A 1 87 ? -9.859 8.940 11.121 1.00 91.50 87 GLY A CA 1
ATOM 704 C C . GLY A 1 87 ? -9.622 7.439 11.353 1.00 91.50 87 GLY A C 1
ATOM 705 O O . GLY A 1 87 ? -9.821 6.949 12.465 1.00 91.50 87 GLY A O 1
ATOM 706 N N . ALA A 1 88 ? -9.183 6.710 10.326 1.00 95.25 88 ALA A N 1
ATOM 707 C CA . ALA A 1 88 ? -8.852 5.291 10.386 1.00 95.25 88 ALA A CA 1
ATOM 708 C C . ALA A 1 88 ? -7.395 5.068 10.822 1.00 95.25 88 ALA A C 1
ATOM 710 O O . ALA A 1 88 ? -6.501 5.877 10.560 1.00 95.25 88 ALA A O 1
ATOM 711 N N . LYS A 1 89 ? -7.113 3.915 11.436 1.00 96.62 89 LYS A N 1
ATOM 712 C CA . LYS A 1 89 ? -5.730 3.461 11.666 1.00 96.62 89 LYS A CA 1
ATOM 713 C C . LYS A 1 89 ? -5.160 2.847 10.387 1.00 96.62 89 LYS A C 1
ATOM 715 O O . LYS A 1 89 ? -5.880 2.181 9.654 1.00 96.62 89 LYS A O 1
ATOM 720 N N . SER A 1 90 ? -3.862 2.999 10.137 1.00 96.19 90 SER A N 1
ATOM 721 C CA . SER A 1 90 ? -3.183 2.321 9.025 1.00 96.19 90 SER A CA 1
ATOM 722 C C . SER A 1 90 ? -2.052 1.427 9.529 1.00 96.19 90 SER A C 1
ATOM 724 O O . SER A 1 90 ? -1.342 1.782 10.470 1.00 96.19 90 SER A O 1
ATOM 726 N N . VAL A 1 91 ? -1.911 0.246 8.924 1.00 95.75 91 VAL A N 1
ATOM 727 C CA . VAL A 1 91 ? -0.884 -0.746 9.267 1.00 95.75 91 VAL A CA 1
ATOM 728 C C . VAL A 1 91 ? -0.239 -1.262 7.986 1.00 95.75 91 VAL A C 1
ATOM 730 O O . VAL A 1 91 ? -0.900 -1.894 7.163 1.00 95.75 91 VAL A O 1
ATOM 733 N N . ASN A 1 92 ? 1.057 -0.993 7.827 1.00 93.00 92 ASN A N 1
ATOM 734 C CA . ASN A 1 92 ? 1.847 -1.507 6.713 1.00 93.00 92 ASN A CA 1
ATOM 735 C C . ASN A 1 92 ? 2.280 -2.952 7.012 1.00 93.00 92 ASN A C 1
ATOM 737 O O . ASN A 1 92 ? 2.913 -3.205 8.040 1.00 93.00 92 ASN A O 1
ATOM 741 N N . ILE A 1 93 ? 1.924 -3.884 6.130 1.00 92.62 93 ILE A N 1
ATOM 742 C CA . ILE A 1 93 ? 2.339 -5.283 6.176 1.00 92.62 93 ILE A CA 1
ATOM 743 C C . ILE A 1 93 ? 3.517 -5.453 5.220 1.00 92.62 93 ILE A C 1
ATOM 745 O O . ILE A 1 93 ? 3.381 -5.257 4.019 1.00 92.62 93 ILE A O 1
ATOM 749 N N . ILE A 1 94 ? 4.661 -5.864 5.764 1.00 88.94 94 ILE A N 1
ATOM 750 C CA . ILE A 1 94 ? 5.906 -6.034 5.016 1.00 88.94 94 ILE A CA 1
ATOM 751 C C . ILE A 1 94 ? 6.350 -7.498 5.117 1.00 88.94 94 ILE A C 1
ATOM 753 O O . ILE A 1 94 ? 6.339 -8.080 6.200 1.00 88.94 94 ILE A O 1
ATOM 757 N N . THR A 1 95 ? 6.758 -8.092 3.993 1.00 89.00 95 THR A N 1
ATOM 758 C CA . THR A 1 95 ? 7.198 -9.501 3.904 1.00 89.00 95 THR A CA 1
ATOM 759 C C . THR A 1 95 ? 8.708 -9.698 4.084 1.00 89.00 95 THR A C 1
ATOM 761 O O . THR A 1 95 ? 9.178 -10.831 4.162 1.00 89.00 95 THR A O 1
ATOM 764 N N . ILE A 1 96 ? 9.479 -8.611 4.180 1.00 84.94 96 ILE A N 1
ATOM 765 C CA . ILE A 1 96 ? 10.920 -8.636 4.468 1.00 84.94 96 ILE A CA 1
ATOM 766 C C . ILE A 1 96 ? 11.207 -8.498 5.968 1.00 84.94 96 ILE A C 1
ATOM 768 O O . ILE A 1 96 ? 10.419 -7.934 6.727 1.00 84.94 96 ILE A O 1
ATOM 772 N N . SER A 1 97 ? 12.366 -9.007 6.398 1.00 85.25 97 SER A N 1
ATOM 773 C CA . SER A 1 97 ? 12.780 -8.941 7.803 1.00 85.25 97 SER A CA 1
ATOM 774 C C . SER A 1 97 ? 12.952 -7.498 8.287 1.00 85.25 97 SER A C 1
ATOM 776 O O . SER A 1 97 ? 13.293 -6.593 7.521 1.00 85.25 97 SER A O 1
ATOM 778 N N . SER A 1 98 ? 12.812 -7.291 9.595 1.00 82.25 98 SER A N 1
ATOM 779 C CA . SER A 1 98 ? 13.041 -5.992 10.227 1.00 82.25 98 SER A CA 1
ATOM 780 C C . SER A 1 98 ? 14.474 -5.476 10.037 1.00 82.25 98 SER A C 1
ATOM 782 O O . SER A 1 98 ? 14.680 -4.264 10.022 1.00 82.25 98 SER A O 1
ATOM 784 N N . ALA A 1 99 ? 15.454 -6.371 9.869 1.00 80.12 99 ALA A N 1
ATOM 785 C CA . ALA A 1 99 ? 16.834 -6.008 9.558 1.00 80.12 99 ALA A CA 1
ATOM 786 C C . ALA A 1 99 ? 16.958 -5.450 8.132 1.00 80.12 99 ALA A C 1
ATOM 788 O O . ALA A 1 99 ? 17.581 -4.410 7.939 1.00 80.12 99 ALA A O 1
ATOM 789 N N . CYS A 1 100 ? 16.305 -6.085 7.150 1.00 80.38 100 CYS A N 1
ATOM 790 C CA . CYS A 1 100 ? 16.261 -5.585 5.772 1.00 80.38 100 CYS A CA 1
ATOM 791 C C . CYS A 1 100 ? 15.644 -4.184 5.716 1.00 80.38 100 CYS A C 1
ATOM 793 O O . CYS A 1 100 ? 16.216 -3.293 5.098 1.00 80.38 100 CYS A O 1
ATOM 795 N N . VAL A 1 101 ? 14.522 -3.980 6.417 1.00 82.50 101 VAL A N 1
ATOM 796 C CA . VAL A 1 101 ? 13.876 -2.666 6.535 1.00 82.50 101 VAL A CA 1
ATOM 797 C C . VAL A 1 101 ? 14.846 -1.647 7.136 1.00 82.50 101 VAL A C 1
ATOM 799 O O . VAL A 1 101 ? 15.064 -0.594 6.546 1.00 82.50 101 VAL A O 1
ATOM 802 N N . ALA A 1 102 ? 15.465 -1.960 8.278 1.00 80.19 102 ALA A N 1
ATOM 803 C CA . ALA A 1 102 ? 16.383 -1.044 8.952 1.00 80.19 102 ALA A CA 1
ATOM 804 C C . ALA A 1 102 ? 17.546 -0.618 8.051 1.00 80.19 102 ALA A C 1
ATOM 806 O O . ALA A 1 102 ? 17.856 0.566 7.991 1.00 80.19 102 ALA A O 1
ATOM 807 N N . ILE A 1 103 ? 18.134 -1.560 7.310 1.00 75.44 103 ILE A N 1
ATOM 808 C CA . ILE A 1 103 ? 19.173 -1.264 6.324 1.00 75.44 103 ILE A CA 1
ATOM 809 C C . ILE A 1 103 ? 18.612 -0.321 5.254 1.00 75.44 103 ILE A C 1
ATOM 811 O O . ILE A 1 103 ? 19.167 0.752 5.059 1.00 75.44 103 ILE A O 1
ATOM 815 N N . SER A 1 104 ? 17.482 -0.636 4.612 1.00 75.75 104 SER A N 1
ATOM 816 C CA . SER A 1 104 ? 16.916 0.188 3.529 1.00 75.75 104 SER A CA 1
ATOM 817 C C . SER A 1 104 ? 16.654 1.656 3.897 1.00 75.75 104 SER A C 1
ATOM 819 O O . SER A 1 104 ? 16.660 2.501 3.006 1.00 75.75 104 SER A O 1
ATOM 821 N N . PHE A 1 105 ? 16.445 1.972 5.179 1.00 72.31 105 PHE A N 1
ATOM 822 C CA . PHE A 1 105 ? 16.188 3.336 5.658 1.00 72.31 105 PHE A CA 1
ATOM 823 C C . PHE A 1 105 ? 17.427 4.067 6.212 1.00 72.31 105 PHE A C 1
ATOM 825 O O . PHE A 1 105 ? 17.320 5.237 6.582 1.00 72.31 105 PHE A O 1
ATOM 832 N N . VAL A 1 106 ? 18.601 3.427 6.262 1.00 70.81 106 VAL A N 1
ATOM 833 C CA . VAL A 1 106 ? 19.850 4.061 6.719 1.00 70.81 106 VAL A CA 1
ATOM 834 C C . VAL A 1 106 ? 20.557 4.737 5.532 1.00 70.81 106 VAL A C 1
ATOM 836 O O . VAL A 1 106 ? 20.873 4.066 4.551 1.00 70.81 106 VAL A O 1
ATOM 839 N N . PRO A 1 107 ? 20.851 6.053 5.589 1.00 59.16 107 PRO A N 1
ATOM 840 C CA . PRO A 1 107 ? 21.407 6.802 4.453 1.00 59.16 107 PRO A CA 1
ATOM 841 C C . PRO A 1 107 ? 22.814 6.390 3.979 1.00 59.16 107 PRO A C 1
ATOM 843 O O . PRO A 1 107 ? 23.266 6.904 2.960 1.00 59.16 107 PRO A O 1
ATOM 846 N N . SER A 1 108 ? 23.538 5.530 4.708 1.00 59.53 108 SER A N 1
ATOM 847 C CA . SER A 1 108 ? 24.989 5.330 4.541 1.00 59.53 108 SER A CA 1
ATOM 848 C C . SER A 1 108 ? 25.421 3.954 4.026 1.00 59.53 108 SER A C 1
ATOM 850 O O . SER A 1 108 ? 26.588 3.619 4.176 1.00 59.53 108 SER A O 1
ATOM 852 N N . ASN A 1 109 ? 24.527 3.139 3.464 1.00 58.25 109 ASN A N 1
ATOM 853 C CA . ASN A 1 109 ? 24.836 1.728 3.205 1.00 58.25 109 ASN A CA 1
ATOM 854 C C . ASN A 1 109 ? 25.877 1.532 2.091 1.00 58.25 109 ASN A C 1
ATOM 856 O O . ASN A 1 109 ? 25.530 1.473 0.906 1.00 58.25 109 ASN A O 1
ATOM 860 N N . HIS A 1 110 ? 27.143 1.334 2.458 1.00 61.91 110 HIS A N 1
ATOM 861 C CA . HIS A 1 110 ? 28.067 0.626 1.585 1.00 61.91 110 HIS A CA 1
ATOM 862 C C . HIS A 1 110 ? 27.723 -0.874 1.594 1.00 61.91 110 HIS A C 1
ATOM 864 O O . HIS A 1 110 ? 27.271 -1.398 2.611 1.00 61.91 110 HIS A O 1
ATOM 870 N N . PRO A 1 111 ? 27.961 -1.618 0.497 1.00 60.31 111 PRO A N 1
ATOM 871 C CA . PRO A 1 111 ? 27.687 -3.060 0.437 1.00 60.31 111 PRO A CA 1
ATOM 872 C C . PRO A 1 111 ? 28.340 -3.871 1.570 1.00 60.31 111 PRO A C 1
ATOM 874 O O . PRO A 1 111 ? 27.822 -4.911 1.965 1.00 60.31 111 PRO A O 1
ATOM 877 N N . ASN A 1 112 ? 29.458 -3.377 2.112 1.00 64.06 112 ASN A N 1
ATOM 878 C CA . ASN A 1 112 ? 30.170 -3.993 3.231 1.00 64.06 112 ASN A CA 1
ATOM 879 C C . ASN A 1 112 ? 29.480 -3.782 4.592 1.00 64.06 112 ASN A C 1
ATOM 881 O O . ASN A 1 112 ? 29.737 -4.547 5.519 1.00 64.06 112 ASN A O 1
ATOM 885 N N . ASP A 1 113 ? 28.579 -2.805 4.712 1.00 62.44 113 ASP A N 1
ATOM 886 C CA . ASP A 1 113 ? 27.882 -2.485 5.963 1.00 62.44 113 ASP A CA 1
ATOM 887 C C . ASP A 1 113 ? 26.717 -3.447 6.237 1.00 62.44 113 ASP A C 1
ATOM 889 O O . ASP A 1 113 ? 26.212 -3.502 7.355 1.00 62.44 113 ASP A O 1
ATOM 893 N N . LEU A 1 114 ? 26.332 -4.268 5.249 1.00 63.44 114 LEU A N 1
ATOM 894 C CA . LEU A 1 114 ? 25.282 -5.292 5.364 1.00 63.44 114 LEU A CA 1
ATOM 895 C C . LEU A 1 114 ? 25.615 -6.397 6.382 1.00 63.44 114 LEU A C 1
ATOM 897 O O . LEU A 1 114 ? 24.728 -7.149 6.784 1.00 63.44 114 LEU A O 1
ATOM 901 N N . VAL A 1 115 ? 26.885 -6.513 6.782 1.00 67.19 115 VAL A N 1
ATOM 902 C CA . VAL A 1 115 ? 27.361 -7.485 7.781 1.00 67.19 115 VAL A CA 1
ATOM 903 C C . VAL A 1 115 ? 27.213 -6.944 9.211 1.00 67.19 115 VAL A C 1
ATOM 905 O O . VAL A 1 115 ? 27.243 -7.711 10.171 1.00 67.19 115 VAL A O 1
ATOM 908 N N . SER A 1 116 ? 27.016 -5.632 9.373 1.00 68.06 116 SER A N 1
ATOM 909 C CA . SER A 1 116 ? 26.874 -4.970 10.671 1.00 68.06 116 SER A CA 1
ATOM 910 C C . SER A 1 116 ? 25.467 -4.413 10.869 1.00 68.06 116 SER A C 1
ATOM 912 O O . SER A 1 116 ? 24.874 -3.829 9.967 1.00 68.06 116 SER A O 1
ATOM 914 N N . THR A 1 117 ? 24.917 -4.558 12.074 1.00 67.31 117 THR A N 1
ATOM 915 C CA . THR A 1 117 ? 23.649 -3.911 12.428 1.00 67.31 117 THR A CA 1
ATOM 916 C C . THR A 1 117 ? 23.797 -2.389 12.391 1.00 67.31 117 THR A C 1
ATOM 918 O O . THR A 1 117 ? 24.784 -1.882 12.937 1.00 67.31 117 THR A O 1
ATOM 921 N N . PRO A 1 118 ? 22.819 -1.644 11.839 1.00 70.69 118 PRO A N 1
ATOM 922 C CA . PRO A 1 118 ? 22.842 -0.190 11.890 1.00 70.69 118 PRO A CA 1
ATOM 923 C C . PRO A 1 118 ? 22.986 0.339 13.325 1.00 70.69 118 PRO A C 1
ATOM 925 O O . PRO A 1 118 ? 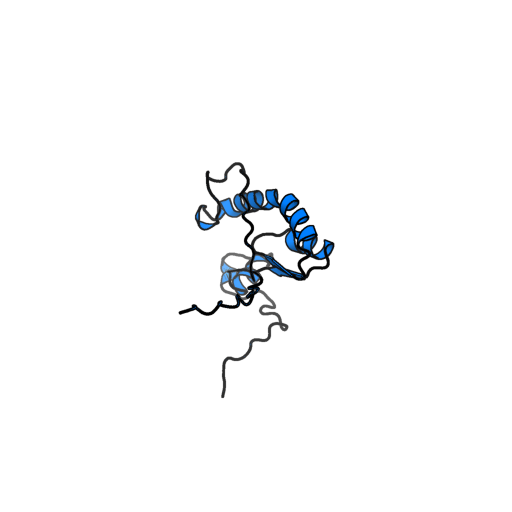22.435 -0.264 14.255 1.00 70.69 118 PRO A O 1
ATOM 928 N N . PRO A 1 119 ? 23.669 1.479 13.532 1.00 74.06 119 PRO A N 1
ATOM 929 C CA . PRO A 1 119 ? 23.765 2.097 14.848 1.00 74.06 119 PRO A CA 1
ATOM 930 C C . PRO A 1 119 ? 22.379 2.313 15.475 1.00 74.06 119 PRO A C 1
ATOM 932 O O . PRO A 1 119 ? 21.506 2.940 14.877 1.00 74.06 119 PRO A O 1
ATOM 935 N N . GLY A 1 120 ? 22.172 1.788 16.687 1.00 75.44 120 GLY A N 1
ATOM 936 C CA . GLY A 1 120 ? 20.898 1.901 17.411 1.00 75.44 120 GLY A CA 1
ATOM 937 C C . GLY A 1 120 ? 19.834 0.858 17.045 1.00 75.44 120 GLY A C 1
ATOM 938 O O . GLY A 1 120 ? 18.694 0.985 17.498 1.00 75.44 120 GLY A O 1
ATOM 939 N N . TYR A 1 121 ? 20.185 -0.163 16.255 1.00 74.62 121 TYR A N 1
ATOM 940 C CA . TYR A 1 121 ? 19.322 -1.303 15.955 1.00 74.62 121 TYR A CA 1
ATOM 941 C C . TYR A 1 121 ? 19.684 -2.554 16.793 1.00 74.62 121 TYR A C 1
ATOM 943 O O . TYR A 1 121 ? 20.866 -2.875 16.906 1.00 74.62 121 TYR A O 1
ATOM 951 N N . PRO A 1 122 ? 18.695 -3.310 17.313 1.00 74.88 122 PRO A N 1
ATOM 952 C CA . PRO A 1 122 ? 17.279 -2.959 17.336 1.00 74.88 122 PRO A CA 1
ATOM 953 C C . PRO A 1 122 ? 17.022 -1.797 18.304 1.00 74.88 122 PRO A C 1
ATOM 955 O O . PRO A 1 122 ? 17.773 -1.572 19.251 1.00 74.88 122 PRO A O 1
ATOM 958 N N . SER A 1 123 ? 15.944 -1.047 18.064 1.00 77.19 123 SER A N 1
ATOM 959 C CA . SER A 1 123 ? 15.536 0.031 18.970 1.00 77.19 123 SER A CA 1
ATOM 960 C C . SER A 1 123 ? 15.327 -0.514 20.385 1.00 77.19 123 SER A C 1
ATOM 962 O O . SER A 1 123 ? 14.756 -1.588 20.547 1.00 77.19 123 SER A O 1
ATOM 964 N N . SER A 1 124 ? 15.675 0.262 21.415 1.00 77.56 124 SER A N 1
ATOM 965 C CA . SER A 1 124 ? 15.380 -0.070 22.821 1.00 77.56 124 SER A CA 1
ATOM 966 C C . SER A 1 124 ? 13.883 -0.240 23.122 1.00 77.56 124 SER A C 1
ATOM 968 O O . SER A 1 124 ? 13.517 -0.748 24.178 1.00 77.56 124 SER A O 1
ATOM 970 N N . LYS A 1 125 ? 13.009 0.176 22.197 1.00 78.69 125 LYS A N 1
ATOM 971 C CA . LYS A 1 125 ? 11.558 -0.051 22.250 1.00 78.69 125 LYS A CA 1
ATOM 972 C C . LYS A 1 125 ? 11.142 -1.438 21.752 1.00 78.6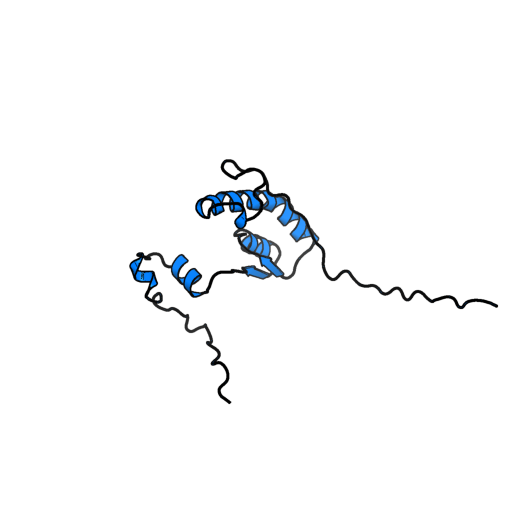9 125 LYS A C 1
ATOM 974 O O . LYS A 1 125 ? 9.993 -1.824 21.951 1.00 78.69 125 LYS A O 1
ATOM 979 N N . VAL A 1 126 ? 12.034 -2.171 21.084 1.00 73.94 1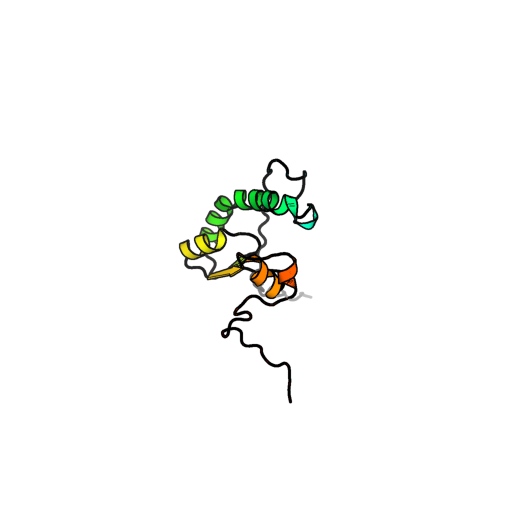26 VAL A N 1
ATOM 980 C CA . VAL A 1 126 ? 11.792 -3.555 20.676 1.00 73.94 126 VAL A CA 1
ATOM 981 C C . VAL A 1 126 ? 12.013 -4.437 21.895 1.00 73.94 126 VAL A C 1
ATOM 983 O O . VAL A 1 126 ? 13.140 -4.662 22.326 1.00 73.94 126 VAL A O 1
ATOM 986 N N . LEU A 1 127 ? 10.918 -4.944 22.452 1.00 73.31 127 LEU A N 1
ATOM 987 C CA . LEU A 1 127 ? 10.978 -6.000 23.450 1.00 73.31 127 LEU A CA 1
ATOM 988 C C . LEU A 1 127 ? 11.265 -7.313 22.721 1.00 73.31 127 LEU A C 1
ATOM 990 O O . LEU A 1 127 ? 10.388 -7.869 22.061 1.00 73.31 127 LEU A O 1
ATOM 994 N N . VAL A 1 128 ? 12.500 -7.797 22.820 1.00 62.91 128 VAL A N 1
ATOM 995 C CA . VAL A 1 128 ? 12.816 -9.174 22.442 1.00 62.91 128 VAL A CA 1
ATOM 996 C C . VAL A 1 128 ? 12.252 -10.051 23.554 1.00 62.91 128 VAL A C 1
ATOM 998 O O . VAL A 1 128 ? 12.793 -10.094 24.656 1.00 62.91 128 VAL A O 1
ATOM 1001 N N . ALA A 1 129 ? 11.110 -10.686 23.302 1.00 60.03 129 ALA A N 1
ATOM 1002 C CA . ALA A 1 129 ? 10.612 -11.710 24.204 1.00 60.03 129 ALA A CA 1
ATOM 1003 C C . ALA A 1 129 ? 11.579 -12.900 24.133 1.00 60.03 129 ALA A C 1
ATOM 1005 O O . ALA A 1 129 ? 11.704 -13.528 23.082 1.00 60.03 129 ALA A O 1
ATOM 1006 N N . GLU A 1 130 ? 12.285 -13.182 25.229 1.00 61.50 130 GLU A N 1
ATOM 1007 C CA . GLU A 1 130 ? 13.095 -14.396 25.359 1.00 61.50 130 GLU A CA 1
ATOM 1008 C C . GLU A 1 130 ? 12.188 -15.620 25.139 1.00 61.50 130 GLU A C 1
ATOM 1010 O O . GLU A 1 130 ? 11.183 -15.772 25.846 1.00 61.50 130 GLU A O 1
ATOM 1015 N N . PRO A 1 131 ? 12.485 -16.496 24.164 1.00 57.44 131 PRO A N 1
ATOM 1016 C CA . PRO A 1 131 ? 11.689 -17.687 23.947 1.00 57.44 131 PRO A CA 1
ATOM 1017 C C . PRO A 1 131 ? 11.974 -18.680 25.081 1.00 57.44 131 PRO A C 1
ATOM 1019 O O . PRO A 1 131 ? 13.047 -19.266 25.158 1.00 57.44 131 PRO A O 1
ATOM 1022 N N . TRP A 1 132 ? 10.984 -18.862 25.955 1.00 60.53 132 TRP A N 1
ATOM 1023 C CA . TRP A 1 132 ? 10.787 -20.047 26.799 1.00 60.53 132 TRP A CA 1
ATOM 1024 C C . TRP A 1 132 ? 12.014 -20.532 27.597 1.00 60.53 132 TRP A C 1
ATOM 1026 O O . TRP A 1 132 ? 12.565 -21.597 27.329 1.00 60.53 132 TRP A O 1
ATOM 1036 N N . ARG A 1 133 ? 12.375 -19.815 28.669 1.00 46.44 133 ARG A N 1
ATOM 1037 C CA . ARG A 1 133 ? 12.966 -20.466 29.850 1.00 46.44 133 ARG A CA 1
ATOM 1038 C C . ARG A 1 133 ? 11.882 -20.699 30.904 1.00 46.44 133 ARG A C 1
ATOM 1040 O O . ARG A 1 133 ? 11.580 -19.799 31.684 1.00 46.44 133 ARG A O 1
ATOM 1047 N N . GLN A 1 134 ? 11.313 -21.902 30.899 1.00 43.41 134 GLN A N 1
ATOM 1048 C CA . GLN A 1 134 ? 10.829 -22.593 32.097 1.00 43.41 134 GLN A CA 1
ATOM 1049 C C . GLN A 1 134 ? 11.541 -23.939 32.169 1.00 43.41 134 GLN A C 1
ATOM 1051 O O . GLN A 1 134 ? 11.698 -24.555 31.090 1.00 43.41 134 GLN A O 1
#

Organism: Arabidopsis thaliana (NCBI:txid3702)

Foldseek 3Di:
DDDDDDPPPPPPPPPPDDDDDDDQADDPPDDPPDQDPVVDDPVCVVRSLVSVVVCVVVVLVVCVVVLDQEAEDESNPCVVVSCVVSVHHYDYDDPDDPQVVQQVPDPDDDVVCSVDGPPCPPPPPDDPDDPDDD